Protein AF-A0A2D6K530-F1 (afdb_monomer_lite)

Sequence (59 aa):
MSKERISEIKETLYELNRQLLTLEWDNNRNQINPYKKMKYEQLLAEKGNLESELDRLNG

Structure (mmCIF, N/CA/C/O backbone):
data_AF-A0A2D6K530-F1
#
_entry.id   AF-A0A2D6K530-F1
#
loop_
_atom_site.group_PDB
_atom_site.id
_atom_site.type_symbol
_atom_site.label_atom_id
_atom_site.label_alt_id
_atom_site.label_comp_id
_atom_site.label_asym_id
_atom_site.label_entity_id
_atom_site.label_seq_id
_atom_site.pdbx_PDB_ins_code
_atom_site.Cartn_x
_atom_site.Cartn_y
_atom_site.Cartn_z
_atom_site.occupancy
_atom_site.B_iso_or_equiv
_atom_site.auth_seq_id
_atom_site.auth_comp_id
_atom_site.auth_asym_id
_atom_site.auth_atom_id
_atom_site.pd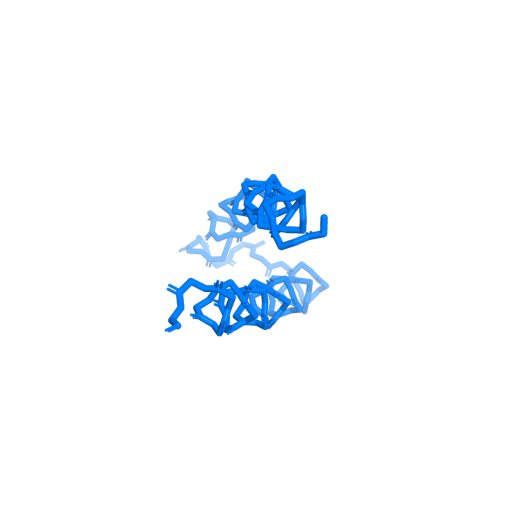bx_PDB_model_num
ATOM 1 N N . MET A 1 1 ? -5.642 6.511 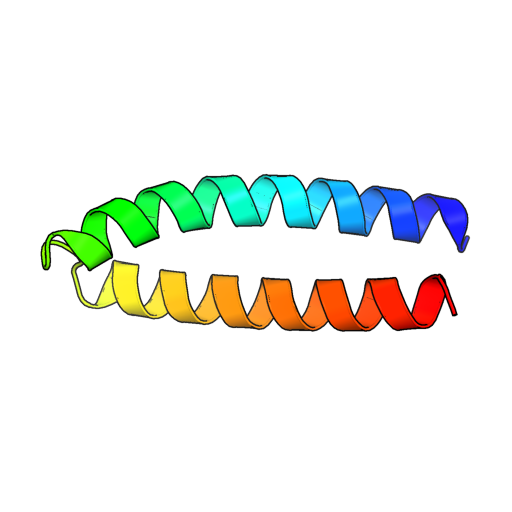22.804 1.00 55.97 1 MET A N 1
ATOM 2 C CA . MET A 1 1 ? -5.016 5.190 22.568 1.00 55.97 1 MET A CA 1
ATOM 3 C C . MET A 1 1 ? -5.532 4.507 21.299 1.00 55.97 1 MET A C 1
ATOM 5 O O . MET A 1 1 ? -4.896 4.715 20.280 1.00 55.97 1 MET A O 1
ATOM 9 N N . SER A 1 2 ? -6.652 3.758 21.267 1.00 70.19 2 SER A N 1
ATOM 10 C CA . SER A 1 2 ? -7.007 2.981 20.048 1.00 70.19 2 SER A CA 1
ATOM 11 C C . SER A 1 2 ? -7.303 3.846 18.813 1.00 70.19 2 SER A C 1
ATOM 13 O O . SER A 1 2 ? -6.829 3.541 17.725 1.00 70.19 2 SER A O 1
ATOM 15 N N . LYS A 1 3 ? -8.016 4.969 18.976 1.00 80.25 3 LYS A N 1
ATOM 16 C CA . LYS A 1 3 ? -8.371 5.863 17.857 1.00 80.25 3 LYS A CA 1
ATOM 17 C C . LYS A 1 3 ? -7.175 6.598 17.235 1.00 80.25 3 LYS A C 1
ATOM 19 O O . LYS A 1 3 ? -7.146 6.754 16.020 1.00 80.25 3 LYS A O 1
ATOM 24 N N . GLU A 1 4 ? -6.208 7.027 18.045 1.00 88.88 4 GLU A N 1
ATOM 25 C CA . GLU A 1 4 ? -4.989 7.703 17.562 1.00 88.88 4 GLU A CA 1
ATOM 26 C C . GLU A 1 4 ? -4.115 6.723 16.783 1.00 88.88 4 GLU A C 1
ATOM 28 O O . GLU A 1 4 ? -3.753 7.002 15.645 1.00 88.88 4 GLU A O 1
ATOM 33 N N . ARG A 1 5 ? -3.904 5.518 17.330 1.00 90.25 5 ARG A N 1
ATOM 34 C CA . ARG A 1 5 ? -3.142 4.464 16.656 1.00 90.25 5 ARG A CA 1
ATOM 35 C C . ARG A 1 5 ? -3.773 4.045 15.326 1.00 90.25 5 ARG A C 1
ATOM 37 O O . ARG A 1 5 ? -3.070 3.877 14.337 1.00 90.25 5 ARG A O 1
ATOM 44 N N . ILE A 1 6 ? -5.102 3.931 15.272 1.00 91.56 6 ILE A N 1
ATOM 45 C CA . ILE A 1 6 ? -5.835 3.672 14.022 1.00 91.56 6 ILE A CA 1
ATOM 46 C C . ILE A 1 6 ? -5.597 4.791 12.994 1.00 91.56 6 ILE A C 1
ATOM 48 O O . ILE A 1 6 ? -5.461 4.499 11.807 1.00 91.56 6 ILE A O 1
ATOM 52 N N . SER A 1 7 ? -5.553 6.057 13.425 1.00 93.50 7 SER A N 1
ATOM 53 C CA . SER A 1 7 ? -5.282 7.193 12.534 1.00 93.50 7 SER A CA 1
ATOM 54 C C . SER A 1 7 ? -3.858 7.143 11.981 1.00 93.50 7 SER A C 1
ATOM 56 O O . SER A 1 7 ? -3.680 7.225 10.769 1.00 93.50 7 SER A O 1
ATOM 58 N N . GLU A 1 8 ? -2.867 6.910 12.844 1.00 94.25 8 GLU A N 1
ATOM 59 C CA . GLU A 1 8 ? -1.458 6.771 12.454 1.00 94.25 8 GLU A CA 1
ATOM 60 C C . GLU A 1 8 ? -1.252 5.636 11.446 1.00 94.25 8 GLU A C 1
ATOM 62 O O . GLU A 1 8 ? -0.579 5.809 10.429 1.00 94.25 8 GLU A O 1
ATOM 67 N N . ILE A 1 9 ? -1.862 4.470 11.692 1.00 94.19 9 ILE A N 1
ATOM 68 C CA . ILE A 1 9 ? -1.769 3.326 10.780 1.00 94.19 9 ILE A CA 1
ATOM 69 C C . ILE A 1 9 ? -2.391 3.670 9.424 1.00 94.19 9 ILE A C 1
ATOM 71 O O . ILE A 1 9 ? -1.808 3.358 8.389 1.00 94.19 9 ILE A O 1
ATOM 75 N N . LYS A 1 10 ? -3.546 4.347 9.399 1.00 94.31 10 LYS A N 1
ATOM 76 C CA . LYS A 1 10 ? -4.197 4.763 8.146 1.00 94.31 10 LYS A CA 1
ATOM 77 C C . LYS A 1 10 ? -3.359 5.767 7.356 1.00 94.31 10 LYS A C 1
ATOM 79 O O . LYS A 1 10 ? -3.260 5.630 6.138 1.00 94.31 10 LYS A O 1
ATOM 84 N N . GLU A 1 11 ? -2.749 6.742 8.026 1.00 96.00 11 GLU A N 1
ATOM 85 C CA . GLU A 1 11 ? -1.834 7.699 7.392 1.00 96.00 11 GLU A CA 1
ATOM 86 C C . GLU A 1 11 ? -0.601 6.989 6.823 1.00 96.00 11 GLU A C 1
ATOM 88 O O . GLU A 1 11 ? -0.256 7.176 5.656 1.00 96.00 11 GLU A O 1
ATOM 93 N N . THR A 1 12 ? -0.009 6.078 7.596 1.00 95.38 12 THR A N 1
ATOM 94 C CA . THR A 1 12 ? 1.157 5.294 7.165 1.00 95.38 12 THR A CA 1
ATOM 95 C C . THR A 1 12 ? 0.821 4.407 5.962 1.00 95.38 12 THR A C 1
ATOM 97 O O . THR A 1 12 ? 1.555 4.377 4.974 1.00 95.38 12 THR A O 1
ATOM 100 N N . LEU A 1 13 ? -0.332 3.730 5.985 1.00 96.00 13 LEU A N 1
ATOM 101 C CA . LEU A 1 13 ? -0.826 2.931 4.860 1.00 96.00 13 LEU A CA 1
ATOM 102 C C . LEU A 1 13 ? -1.050 3.782 3.605 1.00 96.00 13 LEU A C 1
ATOM 104 O O . LEU A 1 13 ? -0.770 3.328 2.493 1.00 96.00 13 LEU A O 1
ATOM 108 N N . TYR A 1 14 ? -1.541 5.013 3.752 1.00 95.75 14 TYR A N 1
ATOM 109 C CA . TYR A 1 14 ? -1.704 5.932 2.629 1.00 95.75 14 TYR A CA 1
ATOM 110 C C . TYR A 1 14 ? -0.355 6.290 1.987 1.00 95.75 14 TYR A C 1
ATOM 112 O O . TYR A 1 14 ? -0.215 6.234 0.760 1.00 95.75 14 TYR A O 1
ATOM 120 N N . GLU A 1 15 ? 0.662 6.594 2.794 1.00 95.19 15 GLU A N 1
ATOM 121 C CA . GLU A 1 15 ? 2.009 6.883 2.296 1.00 95.19 15 GLU A CA 1
ATOM 122 C C . GLU A 1 15 ? 2.666 5.667 1.633 1.00 95.19 15 GLU A C 1
ATOM 124 O O . GLU A 1 15 ? 3.210 5.791 0.530 1.00 95.19 15 GLU A O 1
ATOM 129 N N . LEU A 1 16 ? 2.556 4.485 2.247 1.00 95.31 16 LEU A N 1
ATOM 130 C CA . LEU A 1 16 ? 3.057 3.229 1.684 1.00 95.31 16 LEU A CA 1
ATOM 131 C C . LEU A 1 16 ? 2.430 2.936 0.321 1.00 95.31 16 LEU A C 1
ATOM 133 O O . LEU A 1 16 ? 3.147 2.638 -0.634 1.00 95.31 16 LEU A O 1
ATOM 137 N N . ASN A 1 17 ? 1.110 3.090 0.190 1.00 94.31 17 ASN A N 1
ATOM 138 C CA . ASN A 1 17 ? 0.415 2.882 -1.080 1.00 94.31 17 ASN A CA 1
ATOM 139 C C . ASN A 1 17 ? 0.927 3.822 -2.182 1.00 94.31 17 ASN A C 1
ATOM 141 O O . ASN A 1 17 ? 1.120 3.390 -3.318 1.00 94.31 17 ASN A O 1
ATOM 145 N N . ARG A 1 18 ? 1.221 5.090 -1.864 1.00 94.62 18 ARG A N 1
ATOM 146 C CA . ARG A 1 18 ? 1.810 6.024 -2.840 1.00 94.62 18 ARG A CA 1
ATOM 147 C C . ARG A 1 18 ? 3.197 5.588 -3.315 1.00 94.62 18 ARG A C 1
ATOM 149 O O . ARG A 1 18 ? 3.508 5.721 -4.501 1.00 94.62 18 ARG A O 1
ATOM 156 N N . GLN A 1 19 ? 4.034 5.083 -2.411 1.00 93.56 19 GLN A N 1
ATOM 157 C CA . GLN A 1 19 ? 5.363 4.579 -2.769 1.00 93.56 19 GLN A CA 1
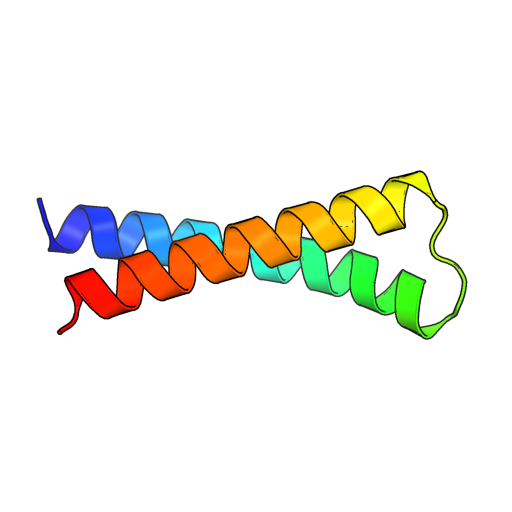ATOM 158 C C . GLN A 1 19 ? 5.268 3.298 -3.605 1.00 93.56 19 GLN A C 1
ATOM 160 O O . GLN A 1 19 ? 5.956 3.173 -4.621 1.00 93.56 19 GLN A O 1
ATOM 165 N N . LEU A 1 20 ? 4.377 2.384 -3.213 1.00 94.69 20 LEU A N 1
ATOM 166 C CA . LEU A 1 20 ? 4.117 1.132 -3.917 1.00 94.69 20 LEU A CA 1
ATOM 167 C C . LEU A 1 20 ? 3.637 1.372 -5.347 1.00 94.69 20 LEU A C 1
ATOM 169 O O . LEU A 1 20 ? 4.195 0.759 -6.244 1.00 94.69 20 LEU A O 1
ATOM 173 N N . LEU A 1 21 ? 2.713 2.309 -5.586 1.00 93.56 21 LEU A N 1
ATOM 174 C CA . LEU A 1 21 ? 2.221 2.626 -6.937 1.00 93.56 21 LEU A CA 1
ATOM 175 C C . LEU A 1 21 ? 3.346 3.003 -7.911 1.00 93.56 21 LEU A C 1
ATOM 177 O O . LEU A 1 21 ? 3.343 2.592 -9.070 1.00 93.56 21 LEU A O 1
ATOM 181 N N . THR A 1 22 ? 4.328 3.773 -7.438 1.00 89.88 22 THR A N 1
ATOM 182 C CA . THR A 1 22 ? 5.473 4.182 -8.266 1.00 89.88 22 THR A CA 1
ATOM 183 C C . THR A 1 22 ? 6.330 2.974 -8.651 1.00 89.88 22 THR A C 1
ATOM 185 O O . THR A 1 22 ? 6.735 2.827 -9.802 1.00 89.88 22 THR A O 1
ATOM 188 N N . LEU A 1 23 ? 6.589 2.085 -7.691 1.00 91.12 23 LEU A N 1
ATOM 189 C CA . LEU A 1 23 ? 7.385 0.877 -7.906 1.00 91.12 23 LEU A CA 1
ATOM 190 C C . LEU A 1 23 ? 6.622 -0.184 -8.710 1.00 91.12 23 LEU A C 1
ATOM 192 O O . LEU A 1 23 ? 7.220 -0.889 -9.515 1.00 91.12 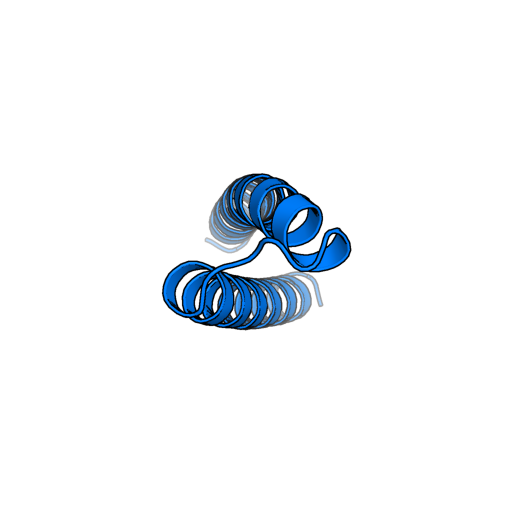23 LEU A O 1
ATOM 196 N N . GLU A 1 24 ? 5.308 -0.277 -8.533 1.00 92.00 24 GLU A N 1
ATOM 197 C CA . GLU A 1 24 ? 4.426 -1.182 -9.264 1.00 92.00 24 GLU A CA 1
ATOM 198 C C . GLU A 1 24 ? 4.366 -0.810 -10.746 1.00 92.00 24 GLU A C 1
ATOM 200 O O . GLU A 1 24 ? 4.425 -1.685 -11.607 1.00 92.00 24 GLU A O 1
ATOM 205 N N . TRP A 1 25 ? 4.344 0.487 -11.063 1.00 91.12 25 TRP A N 1
ATOM 206 C CA . TRP A 1 25 ? 4.436 0.957 -12.442 1.00 91.12 25 TRP A CA 1
ATOM 207 C C . TRP A 1 25 ? 5.756 0.542 -13.108 1.00 91.12 25 TRP A C 1
ATOM 209 O O . TRP A 1 25 ? 5.743 0.029 -14.230 1.00 91.12 25 TRP A O 1
ATOM 219 N N . ASP A 1 26 ? 6.884 0.689 -12.402 1.00 87.38 26 ASP A N 1
ATOM 220 C CA . ASP A 1 26 ? 8.192 0.210 -12.870 1.00 87.38 26 ASP A CA 1
ATOM 221 C C . ASP A 1 26 ? 8.204 -1.325 -13.039 1.00 87.38 26 ASP A C 1
ATOM 223 O O . ASP A 1 26 ? 8.743 -1.845 -14.021 1.00 87.38 26 ASP A O 1
ATOM 227 N N . ASN A 1 27 ? 7.596 -2.060 -12.099 1.00 88.75 27 ASN A N 1
ATOM 228 C CA . ASN A 1 27 ? 7.518 -3.524 -12.109 1.00 88.75 27 ASN A CA 1
ATOM 229 C C . ASN A 1 27 ? 6.689 -4.045 -13.288 1.00 88.75 27 ASN A C 1
ATOM 231 O O . ASN A 1 27 ? 7.152 -4.906 -14.030 1.00 88.75 27 ASN A O 1
ATOM 235 N N . ASN A 1 28 ? 5.510 -3.467 -13.521 1.00 90.31 28 ASN A N 1
ATOM 236 C CA . ASN A 1 28 ? 4.601 -3.861 -14.600 1.00 90.31 28 ASN A CA 1
ATOM 237 C C . ASN A 1 28 ? 5.212 -3.664 -15.993 1.00 90.31 28 ASN A C 1
ATOM 239 O O . ASN A 1 28 ? 4.837 -4.347 -16.943 1.00 90.31 28 ASN A O 1
ATOM 243 N N . ARG A 1 29 ? 6.180 -2.751 -16.124 1.00 91.38 29 ARG A N 1
ATOM 244 C CA . ARG A 1 29 ? 6.920 -2.509 -17.369 1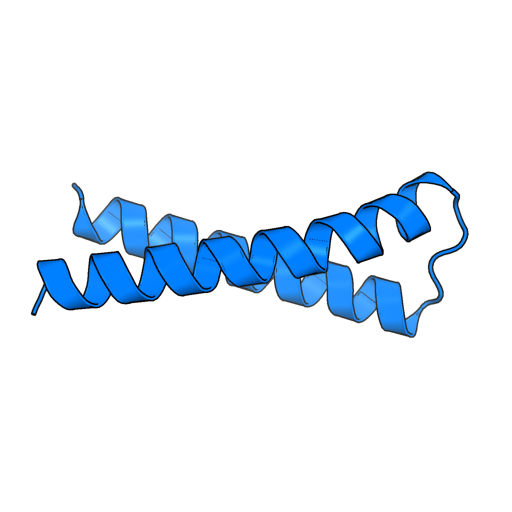.00 91.38 29 ARG A CA 1
ATOM 245 C C . ARG A 1 29 ? 8.176 -3.377 -17.507 1.00 91.38 29 ARG A C 1
ATOM 247 O O . ARG A 1 29 ? 8.920 -3.181 -18.464 1.00 91.38 29 ARG A O 1
ATOM 254 N N . ASN A 1 30 ? 8.440 -4.300 -16.572 1.00 84.75 30 ASN A N 1
ATOM 255 C CA . ASN A 1 30 ? 9.713 -5.026 -16.442 1.00 84.75 30 ASN A CA 1
ATOM 256 C C . ASN A 1 30 ? 10.939 -4.088 -16.387 1.00 84.75 30 ASN A C 1
ATOM 258 O O . ASN A 1 30 ? 12.037 -4.447 -16.807 1.00 84.75 30 ASN A O 1
ATOM 262 N N . GLN A 1 31 ? 10.755 -2.869 -15.874 1.00 89.38 31 GLN A N 1
ATOM 263 C CA . GLN A 1 31 ? 11.797 -1.841 -15.749 1.00 89.38 31 GLN A CA 1
ATOM 264 C C . GLN A 1 31 ? 12.289 -1.686 -14.306 1.00 89.38 31 GLN A C 1
ATOM 266 O O . GLN A 1 31 ? 13.157 -0.856 -14.019 1.00 89.38 31 GLN A O 1
ATOM 271 N N . ILE A 1 32 ? 11.761 -2.493 -13.385 1.00 90.38 32 ILE A N 1
ATOM 272 C CA . ILE A 1 32 ? 12.191 -2.482 -11.997 1.00 90.38 32 ILE A CA 1
ATOM 273 C C . ILE A 1 32 ? 13.575 -3.119 -11.862 1.00 90.38 32 ILE A C 1
ATOM 275 O O . ILE A 1 32 ? 13.825 -4.246 -12.288 1.00 90.38 32 ILE A O 1
ATOM 279 N N . ASN A 1 33 ? 14.502 -2.383 -11.258 1.00 92.12 33 ASN A N 1
ATOM 280 C CA . ASN A 1 33 ? 15.817 -2.925 -10.940 1.00 92.12 33 ASN A CA 1
ATOM 281 C C . ASN A 1 33 ? 15.753 -3.797 -9.664 1.00 92.12 33 ASN A C 1
ATOM 283 O O . ASN A 1 33 ? 14.811 -3.657 -8.876 1.00 92.12 33 ASN A O 1
ATOM 287 N N . PRO A 1 34 ? 16.751 -4.666 -9.409 1.00 93.00 34 PRO A N 1
ATOM 288 C CA . PRO A 1 34 ? 16.733 -5.564 -8.250 1.00 93.00 34 PRO A CA 1
ATOM 289 C C . PRO A 1 34 ? 16.577 -4.848 -6.901 1.00 93.00 34 PRO A C 1
ATOM 291 O O . PRO A 1 34 ? 15.853 -5.324 -6.032 1.00 93.00 34 PRO A O 1
ATOM 294 N N . TYR A 1 35 ? 17.196 -3.675 -6.737 1.00 93.06 35 TYR A N 1
ATOM 295 C CA . TYR A 1 35 ? 17.091 -2.880 -5.511 1.00 93.06 35 TYR A CA 1
ATOM 296 C C . TYR A 1 35 ? 15.666 -2.350 -5.285 1.00 93.06 35 TYR A C 1
ATOM 298 O O . TYR A 1 35 ? 15.107 -2.482 -4.197 1.00 93.06 35 TYR A O 1
ATOM 306 N N . LYS A 1 36 ? 15.049 -1.789 -6.327 1.00 92.44 36 LYS A N 1
ATOM 307 C CA . LYS A 1 36 ? 13.662 -1.319 -6.310 1.00 92.44 36 LYS A CA 1
ATOM 308 C C . LYS A 1 36 ? 12.691 -2.474 -6.080 1.00 92.44 36 LYS A C 1
ATOM 310 O O . LYS A 1 36 ? 11.721 -2.284 -5.359 1.00 92.44 36 LYS A O 1
ATOM 315 N N . LYS A 1 37 ? 12.964 -3.654 -6.646 1.00 92.94 37 LYS A N 1
ATOM 316 C CA . LYS A 1 37 ? 12.150 -4.858 -6.444 1.00 92.94 37 LYS A CA 1
ATOM 317 C C . LYS A 1 37 ? 12.198 -5.328 -4.991 1.00 92.94 37 LYS A C 1
ATOM 319 O O . LYS A 1 37 ? 11.150 -5.509 -4.387 1.00 92.94 37 LYS A O 1
ATOM 324 N N . MET A 1 38 ? 13.392 -5.414 -4.407 1.00 95.06 38 MET A N 1
ATOM 325 C CA . MET A 1 38 ? 13.554 -5.720 -2.982 1.00 95.06 38 MET A CA 1
ATOM 326 C C . MET A 1 38 ? 12.808 -4.702 -2.108 1.00 95.06 38 MET A C 1
ATOM 328 O O . MET A 1 38 ? 12.096 -5.082 -1.184 1.00 95.06 38 MET A O 1
ATOM 332 N N . LYS A 1 39 ? 12.923 -3.406 -2.424 1.00 93.94 39 LYS A N 1
ATOM 333 C CA . LYS A 1 39 ? 12.188 -2.354 -1.712 1.00 93.94 39 LYS A CA 1
ATOM 334 C C . LYS A 1 39 ? 10.670 -2.510 -1.866 1.00 93.94 39 LYS A C 1
ATOM 336 O O . LYS A 1 39 ? 9.949 -2.347 -0.893 1.00 93.94 39 LYS A O 1
ATOM 341 N N . TYR A 1 40 ? 10.183 -2.833 -3.061 1.00 93.19 40 TYR A N 1
ATOM 342 C CA . TYR A 1 40 ? 8.763 -3.074 -3.322 1.00 93.19 40 TYR A CA 1
ATOM 343 C C . TYR A 1 40 ? 8.220 -4.234 -2.477 1.00 93.19 40 TYR A C 1
ATOM 345 O O . TYR A 1 40 ? 7.191 -4.086 -1.825 1.00 93.19 40 TYR A O 1
ATOM 353 N N . GLU A 1 41 ? 8.951 -5.348 -2.416 1.00 94.50 41 GLU A N 1
ATOM 354 C CA . GLU A 1 41 ? 8.599 -6.509 -1.591 1.00 94.50 41 GLU A CA 1
ATOM 355 C C . GLU A 1 41 ? 8.599 -6.174 -0.087 1.00 94.50 41 GLU A C 1
ATOM 357 O O . GLU A 1 41 ? 7.685 -6.579 0.631 1.00 94.50 41 GLU A O 1
ATOM 362 N N . GLN A 1 42 ? 9.564 -5.377 0.389 1.00 95.62 42 GLN A N 1
ATOM 363 C CA . GLN A 1 42 ? 9.597 -4.897 1.778 1.00 95.62 42 GLN A CA 1
ATOM 364 C C . GLN A 1 42 ? 8.385 -4.022 2.119 1.00 95.62 42 GLN A C 1
ATOM 366 O O . GLN A 1 42 ? 7.734 -4.250 3.136 1.00 95.62 42 GLN A O 1
ATOM 371 N N . LEU A 1 43 ? 8.052 -3.059 1.254 1.00 95.38 43 LEU A N 1
ATOM 372 C CA . LEU A 1 43 ? 6.906 -2.167 1.453 1.00 95.38 43 LEU A CA 1
ATOM 373 C C . LEU A 1 43 ? 5.573 -2.931 1.405 1.00 95.38 43 LEU A C 1
ATOM 375 O O . LEU A 1 43 ? 4.649 -2.594 2.142 1.00 95.38 43 LEU A O 1
ATOM 379 N N . LEU A 1 44 ? 5.468 -3.975 0.575 1.00 95.31 44 LEU A N 1
ATOM 380 C CA . LEU A 1 44 ? 4.303 -4.865 0.555 1.00 95.31 44 LEU A CA 1
ATOM 381 C C . LEU A 1 44 ? 4.151 -5.634 1.872 1.00 95.31 44 LEU A C 1
ATOM 383 O O . LEU A 1 44 ? 3.044 -5.721 2.402 1.00 95.31 44 LEU A O 1
ATOM 387 N N . ALA A 1 45 ? 5.248 -6.171 2.410 1.00 96.38 45 ALA A N 1
ATOM 388 C CA . ALA A 1 45 ? 5.226 -6.876 3.688 1.00 96.38 45 ALA A CA 1
ATOM 389 C C . ALA A 1 45 ? 4.845 -5.940 4.848 1.00 96.38 45 ALA A C 1
ATOM 391 O O . ALA A 1 45 ? 4.018 -6.294 5.688 1.00 96.38 45 ALA A O 1
ATOM 392 N N . GLU A 1 46 ? 5.404 -4.729 4.875 1.00 95.75 46 GLU A N 1
ATOM 393 C CA . GLU A 1 46 ? 5.072 -3.705 5.870 1.00 95.75 46 GLU A CA 1
ATOM 394 C C . GLU A 1 46 ? 3.594 -3.304 5.803 1.00 95.75 46 GLU A C 1
ATOM 396 O O . GLU A 1 46 ? 2.910 -3.296 6.827 1.00 95.75 46 GLU A O 1
ATOM 401 N N . LYS A 1 47 ? 3.076 -3.069 4.591 1.00 95.75 47 LYS A N 1
ATOM 402 C CA . LYS A 1 47 ? 1.655 -2.800 4.363 1.00 95.75 47 LYS A CA 1
ATOM 403 C C . LYS A 1 47 ? 0.774 -3.922 4.923 1.00 95.75 47 LYS A C 1
ATOM 405 O O . LYS A 1 47 ? -0.151 -3.629 5.673 1.00 95.75 47 LYS A O 1
ATOM 410 N N . GLY A 1 48 ? 1.084 -5.186 4.624 1.00 96.00 48 GLY A N 1
ATOM 411 C CA . GLY A 1 48 ? 0.302 -6.327 5.115 1.00 96.00 48 GLY A CA 1
ATOM 412 C C . GLY A 1 48 ? 0.303 -6.458 6.645 1.00 96.00 48 GLY A C 1
ATOM 413 O O . GLY A 1 48 ? -0.720 -6.798 7.246 1.00 96.00 48 GLY A O 1
ATOM 414 N N . ASN A 1 49 ? 1.423 -6.133 7.298 1.00 96.38 49 ASN A N 1
ATOM 415 C CA . ASN A 1 49 ? 1.506 -6.100 8.760 1.00 96.38 49 ASN A CA 1
ATOM 416 C C . ASN A 1 49 ? 0.619 -4.998 9.357 1.00 96.38 49 ASN A C 1
ATOM 418 O O . ASN A 1 49 ? -0.094 -5.252 10.327 1.00 96.38 49 ASN A O 1
ATOM 422 N N . LEU A 1 50 ? 0.635 -3.801 8.766 1.00 95.06 50 LEU A N 1
ATOM 423 C CA . LEU A 1 50 ? -0.179 -2.666 9.206 1.00 95.06 50 LEU A CA 1
ATOM 424 C C . LEU A 1 50 ? -1.675 -2.888 8.958 1.00 95.06 50 LEU A C 1
ATOM 426 O O . LEU A 1 50 ? -2.483 -2.541 9.813 1.00 95.06 50 LEU A O 1
ATOM 430 N N . GLU A 1 51 ? -2.053 -3.501 7.835 1.00 95.06 51 GLU A N 1
ATOM 431 C CA . GLU A 1 51 ? -3.440 -3.912 7.567 1.00 95.06 51 GLU A CA 1
ATOM 432 C C . GLU A 1 51 ? -3.911 -4.935 8.610 1.00 95.06 51 GLU A C 1
ATOM 434 O O . GLU A 1 51 ? -4.974 -4.768 9.204 1.00 95.06 51 GLU A O 1
ATOM 439 N N . SER A 1 52 ? -3.070 -5.921 8.936 1.00 95.81 52 SER A N 1
ATOM 440 C CA . SER A 1 52 ? -3.370 -6.905 9.983 1.00 95.81 52 SER A CA 1
ATOM 441 C C . SER A 1 52 ? -3.492 -6.274 11.377 1.00 95.81 52 SER A C 1
ATOM 443 O O . SER A 1 52 ? -4.323 -6.697 12.179 1.00 95.81 52 SER A O 1
ATOM 445 N N . GLU A 1 53 ? -2.652 -5.286 11.702 1.00 93.56 53 GLU A N 1
ATOM 446 C CA . GLU A 1 53 ? -2.747 -4.526 12.955 1.00 93.56 53 GLU A CA 1
ATOM 447 C C . GLU A 1 53 ? -4.041 -3.705 12.997 1.00 93.56 53 GLU A C 1
ATOM 449 O O . GLU A 1 53 ? -4.747 -3.717 14.005 1.00 93.56 53 GLU A O 1
ATOM 454 N N . LEU A 1 54 ? -4.385 -3.040 11.892 1.00 92.94 54 LEU A N 1
ATOM 455 C CA . LEU A 1 54 ? -5.597 -2.239 11.768 1.00 92.94 54 LEU A CA 1
ATOM 456 C C . LEU A 1 54 ? -6.862 -3.088 11.934 1.00 92.94 54 LEU A C 1
ATOM 458 O O . LEU A 1 54 ? -7.776 -2.677 12.648 1.00 92.94 54 LEU A O 1
ATOM 462 N N . ASP A 1 55 ? -6.906 -4.272 11.325 1.00 93.00 55 ASP A N 1
ATOM 463 C CA . ASP A 1 55 ? -8.028 -5.205 11.451 1.00 93.00 55 ASP A CA 1
ATOM 464 C C . ASP A 1 55 ? -8.212 -5.669 12.900 1.00 93.00 55 ASP A C 1
ATOM 466 O O . ASP A 1 55 ? -9.331 -5.667 13.411 1.00 93.00 55 ASP A O 1
ATOM 470 N N . ARG A 1 56 ? -7.116 -5.974 13.608 1.00 93.00 56 ARG A N 1
ATOM 471 C CA . ARG A 1 56 ? -7.153 -6.337 15.038 1.00 93.00 56 ARG A CA 1
ATOM 472 C C . ARG A 1 56 ? -7.612 -5.198 15.945 1.00 93.00 56 ARG A C 1
ATOM 474 O O . ARG A 1 56 ? -8.117 -5.471 17.025 1.00 93.00 56 ARG A O 1
ATOM 481 N N . LEU A 1 57 ? -7.379 -3.945 15.556 1.00 88.88 57 LEU A N 1
ATOM 482 C CA . LEU A 1 57 ? -7.795 -2.770 16.330 1.00 88.88 57 LEU A CA 1
ATOM 483 C C . LEU A 1 57 ? -9.244 -2.346 16.043 1.00 88.88 57 LEU A C 1
ATOM 485 O O . LEU A 1 57 ? -9.817 -1.608 16.846 1.00 88.88 57 LEU A O 1
ATOM 489 N N . ASN A 1 58 ? -9.813 -2.768 14.908 1.00 84.25 58 ASN A N 1
ATOM 490 C CA . ASN A 1 58 ? -11.201 -2.491 14.524 1.00 84.25 58 ASN A CA 1
ATOM 491 C C . ASN A 1 58 ? -12.185 -3.615 14.895 1.00 84.25 58 ASN A C 1
ATOM 493 O O . ASN A 1 58 ? -13.385 -3.339 14.950 1.00 84.25 58 ASN A O 1
ATOM 497 N N . GLY A 1 59 ? -11.703 -4.850 15.084 1.00 78.00 59 GLY A N 1
ATOM 498 C CA . GLY A 1 59 ? -12.486 -6.006 15.547 1.00 78.00 59 GLY A CA 1
ATOM 499 C C . GLY A 1 59 ? -12.642 -6.063 17.060 1.00 78.00 5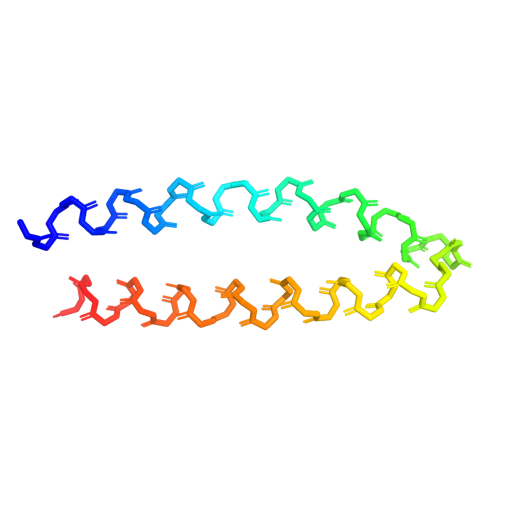9 GLY A C 1
ATOM 500 O O . GLY A 1 59 ? -13.703 -6.556 17.500 1.00 78.00 59 GLY A O 1
#

Radius of gyration: 13.47 Å; chains: 1; bounding box: 30×15×40 Å

Foldseek 3Di:
DLVVLLVVLVVLLVVLVVLLVVLVVCVVVVNHDPVSVVVNVVSVVVNVVSVVVNVVSVD

Secondary structure (DSSP, 8-state):
-HHHHHHHHHHHHHHHHHHHHHHHHHHHTT---HHHHHHHHHHHHHHHHHHHHHHHHH-

pLDDT: mean 91.53, std 6.62, range [55.97, 96.38]